Protein AF-A0A7S3W9E9-F1 (afdb_monomer_lite)

Secondary structure (DSSP, 8-state):
-PPPPPTT-EEEEEEEEEEE-B-TTSPBPSSGGGSEEEEEEEEEETTTTEEEEEEEE---HHHHHHHHHTS--S--TTS---S---S---PPP---SEEEEETTEEEEE-

Structure (mmCIF, N/CA/C/O backbone):
data_AF-A0A7S3W9E9-F1
#
_entry.id   AF-A0A7S3W9E9-F1
#
loop_
_atom_site.group_PDB
_atom_site.id
_atom_site.type_symbol
_atom_site.label_atom_id
_atom_site.label_alt_id
_atom_site.label_comp_id
_atom_site.label_asym_id
_atom_site.label_entity_id
_atom_site.label_seq_id
_atom_site.pdbx_PDB_ins_code
_atom_site.Cartn_x
_atom_site.Cartn_y
_atom_site.Cartn_z
_atom_site.occupancy
_atom_site.B_iso_or_equiv
_atom_site.auth_seq_id
_atom_site.auth_comp_id
_atom_site.auth_asym_id
_atom_site.auth_atom_id
_atom_site.pdbx_PDB_model_num
ATOM 1 N N . ALA A 1 1 ? 4.626 9.201 30.009 1.00 75.50 1 ALA A N 1
ATOM 2 C CA . ALA A 1 1 ? 3.956 7.890 29.882 1.00 75.50 1 ALA A CA 1
ATOM 3 C C . ALA A 1 1 ? 3.213 7.854 28.553 1.00 75.50 1 ALA A C 1
ATOM 5 O O . ALA A 1 1 ? 2.759 8.907 28.119 1.00 75.50 1 ALA A O 1
ATOM 6 N N . CYS A 1 2 ? 3.138 6.698 27.890 1.00 81.56 2 CYS A N 1
ATOM 7 C CA . CYS A 1 2 ? 2.301 6.554 26.697 1.00 81.56 2 CYS A CA 1
ATOM 8 C C . CYS A 1 2 ? 0.828 6.510 27.149 1.00 81.56 2 CYS A C 1
ATOM 10 O O . CYS A 1 2 ? 0.549 5.764 28.089 1.00 81.56 2 CYS A O 1
ATOM 12 N N . PRO A 1 3 ? -0.085 7.311 26.574 1.00 88.31 3 PRO A N 1
ATOM 13 C CA . PRO A 1 3 ? -1.492 7.295 26.965 1.00 88.31 3 PRO A CA 1
ATOM 14 C C . PRO A 1 3 ? -2.155 5.956 26.620 1.00 88.31 3 PRO A C 1
ATOM 16 O O . PRO A 1 3 ? -1.751 5.273 25.678 1.00 88.31 3 PRO A O 1
ATOM 19 N N . GLU A 1 4 ? -3.185 5.596 27.385 1.00 94.19 4 GLU A N 1
ATOM 20 C CA . GLU A 1 4 ? -4.001 4.411 27.119 1.00 94.19 4 GLU A CA 1
ATOM 21 C C . GLU A 1 4 ? -4.894 4.604 25.886 1.00 94.19 4 GLU A C 1
ATOM 23 O O . GLU A 1 4 ? -5.274 5.723 25.528 1.00 94.19 4 GLU A O 1
ATOM 28 N N . LEU A 1 5 ? -5.244 3.494 25.235 1.00 96.00 5 LEU A N 1
ATOM 29 C CA . LEU A 1 5 ? -6.150 3.496 24.092 1.00 96.00 5 LEU A CA 1
ATOM 30 C C . LEU A 1 5 ? -7.594 3.776 24.567 1.00 96.00 5 LEU A C 1
ATOM 32 O O . LEU A 1 5 ? -8.051 3.103 25.493 1.00 96.00 5 LEU A O 1
ATOM 36 N N . PRO A 1 6 ? -8.342 4.715 23.949 1.00 97.44 6 PRO A N 1
ATOM 37 C CA . PRO A 1 6 ? -9.744 4.945 24.298 1.00 97.44 6 PRO A CA 1
ATOM 38 C C . PRO A 1 6 ? -10.578 3.672 24.139 1.00 97.44 6 PRO A C 1
ATOM 40 O O . PRO A 1 6 ? -10.483 2.993 23.117 1.00 97.44 6 PRO A O 1
ATOM 43 N N . LYS A 1 7 ? -11.411 3.348 25.137 1.00 97.50 7 LYS A N 1
ATOM 44 C CA . LYS A 1 7 ? -12.155 2.072 25.191 1.00 97.50 7 LYS A CA 1
ATOM 45 C C . LYS A 1 7 ? -13.152 1.878 24.047 1.00 97.50 7 LYS A C 1
ATOM 47 O O . LYS A 1 7 ? -13.512 0.747 23.720 1.00 97.50 7 LYS A O 1
ATOM 52 N N . ASP A 1 8 ? -13.617 2.976 23.471 1.00 98.00 8 ASP A N 1
ATOM 53 C CA . ASP A 1 8 ? -14.557 3.052 22.357 1.00 98.00 8 ASP A CA 1
ATOM 54 C C . ASP A 1 8 ? -13.872 3.056 20.980 1.00 98.00 8 ASP A C 1
ATOM 56 O O . ASP A 1 8 ? -14.547 2.903 19.960 1.00 98.00 8 ASP A O 1
ATOM 60 N N . LEU A 1 9 ? -12.539 3.150 20.926 1.00 98.00 9 LEU A N 1
ATOM 61 C CA . LEU A 1 9 ? -11.785 3.092 19.679 1.00 98.00 9 LEU A CA 1
ATOM 62 C C . LEU A 1 9 ? -11.595 1.640 19.226 1.00 98.00 9 LEU A C 1
ATOM 64 O O . LEU A 1 9 ? -10.673 0.937 19.645 1.00 98.00 9 LEU A O 1
ATOM 68 N N . LEU A 1 10 ? -12.486 1.207 18.339 1.00 98.31 10 LEU A N 1
ATOM 69 C CA . LEU A 1 10 ? -12.517 -0.137 17.771 1.00 98.31 10 LEU A CA 1
ATOM 70 C C . LEU A 1 10 ? -12.471 -0.055 16.249 1.00 98.31 10 LEU A C 1
ATOM 72 O O . LEU A 1 10 ? -13.298 0.616 15.632 1.00 98.31 10 LEU A O 1
ATOM 76 N N . GLY A 1 11 ? -11.535 -0.768 15.628 1.00 98.00 11 GLY A N 1
ATOM 77 C CA . GLY A 1 11 ? -11.502 -0.881 14.173 1.00 98.00 11 GLY A CA 1
ATOM 78 C C . GLY A 1 11 ? -10.105 -1.051 13.606 1.00 98.00 11 GLY A C 1
ATOM 79 O O . GLY A 1 11 ? -9.181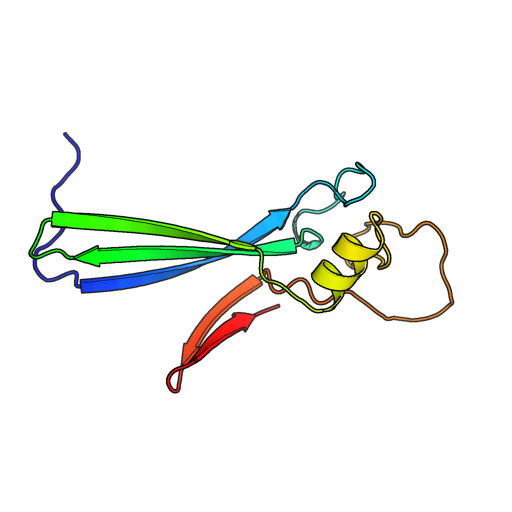 -1.512 14.273 1.00 98.00 11 GLY A O 1
ATOM 80 N N . THR A 1 12 ? -9.946 -0.693 12.335 1.00 98.44 12 THR A N 1
ATOM 81 C CA . THR A 1 12 ? -8.658 -0.776 11.651 1.00 98.44 12 THR A CA 1
ATOM 82 C C . THR A 1 12 ? -8.360 0.521 10.922 1.00 98.44 12 THR A C 1
ATOM 84 O O . THR A 1 12 ? -9.114 0.944 10.050 1.00 98.44 12 THR A O 1
ATOM 87 N N . TYR A 1 13 ? -7.223 1.128 11.251 1.00 98.12 13 TYR A N 1
ATOM 88 C CA . TYR A 1 13 ? -6.648 2.207 10.465 1.00 98.12 13 TYR A CA 1
ATOM 89 C C . TYR A 1 13 ? -5.806 1.610 9.337 1.00 98.12 13 TYR A C 1
ATOM 91 O O . TYR A 1 13 ? -4.843 0.881 9.591 1.00 98.12 13 TYR A O 1
ATOM 99 N N . TYR A 1 14 ? -6.169 1.920 8.094 1.00 98.50 14 TYR A N 1
ATOM 100 C CA . TYR A 1 14 ? -5.406 1.535 6.913 1.00 98.50 14 TYR A CA 1
ATOM 101 C C . TYR A 1 14 ? -4.637 2.730 6.366 1.00 98.50 14 TYR A C 1
ATOM 103 O O . TYR A 1 14 ? -5.183 3.822 6.215 1.00 98.50 14 TYR A O 1
ATOM 111 N N . ARG A 1 15 ? -3.379 2.499 5.996 1.00 98.19 15 ARG A N 1
ATOM 112 C CA . ARG A 1 15 ? -2.551 3.466 5.279 1.00 98.19 15 ARG A CA 1
ATOM 113 C C . ARG A 1 15 ? -1.819 2.775 4.142 1.00 98.19 15 ARG A C 1
ATOM 115 O O . ARG A 1 15 ? -1.259 1.701 4.336 1.00 98.19 15 ARG A O 1
ATOM 122 N N . ASN A 1 16 ? -1.800 3.406 2.976 1.00 98.38 16 ASN A N 1
ATOM 123 C CA . ASN A 1 16 ? -0.922 3.015 1.880 1.00 98.38 16 ASN A CA 1
ATOM 124 C C . ASN A 1 16 ? 0.279 3.961 1.807 1.00 98.38 16 ASN A C 1
ATOM 126 O O . ASN A 1 16 ? 0.253 5.058 2.375 1.00 98.38 16 ASN A O 1
ATOM 130 N N . GLY A 1 17 ? 1.328 3.535 1.120 1.00 96.81 17 GLY A N 1
ATOM 131 C CA . GLY A 1 17 ? 2.468 4.390 0.851 1.00 96.81 17 GLY A CA 1
ATOM 132 C C . GLY A 1 17 ? 3.563 3.713 0.045 1.00 96.81 17 GLY A C 1
ATOM 133 O O . GLY A 1 17 ? 3.569 2.501 -0.180 1.00 96.81 17 GLY A O 1
ATOM 134 N N . HIS A 1 18 ? 4.523 4.538 -0.350 1.00 97.25 18 HIS A N 1
ATOM 135 C CA . HIS A 1 18 ? 5.763 4.163 -1.017 1.00 97.25 18 HIS A CA 1
ATOM 136 C C . HIS A 1 18 ? 6.651 3.343 -0.071 1.00 97.25 18 HIS A C 1
ATOM 138 O O . HIS A 1 18 ? 6.987 3.817 1.015 1.00 97.25 18 HIS A O 1
ATOM 144 N N . ALA A 1 19 ? 7.043 2.128 -0.463 1.00 96.31 19 ALA A N 1
ATOM 145 C CA . ALA A 1 19 ? 7.767 1.236 0.449 1.00 96.31 19 ALA A CA 1
ATOM 146 C C . ALA A 1 19 ? 8.987 0.535 -0.150 1.00 96.31 19 ALA A C 1
ATOM 148 O O . ALA A 1 19 ? 9.912 0.186 0.584 1.00 96.31 19 ALA A O 1
ATOM 149 N N . ARG A 1 20 ? 9.031 0.315 -1.469 1.00 95.06 20 ARG A N 1
ATOM 150 C CA . ARG A 1 20 ? 10.193 -0.306 -2.125 1.00 95.06 20 ARG A CA 1
ATOM 151 C C . ARG A 1 20 ? 11.022 0.721 -2.888 1.00 95.06 20 ARG A C 1
ATOM 153 O O . ARG A 1 20 ? 10.806 0.932 -4.074 1.00 95.06 20 ARG A O 1
ATOM 160 N N . PHE A 1 21 ? 12.009 1.303 -2.213 1.00 95.19 21 PHE A N 1
ATOM 161 C CA . PHE A 1 21 ? 12.904 2.324 -2.783 1.00 95.19 21 PHE A CA 1
ATOM 162 C C . PHE A 1 21 ? 14.142 1.766 -3.495 1.00 95.19 21 PHE A C 1
ATOM 164 O O . PHE A 1 21 ? 14.975 2.526 -3.983 1.00 95.19 21 PHE A O 1
ATOM 171 N N . VAL A 1 22 ? 14.277 0.443 -3.560 1.00 93.62 22 VAL A N 1
ATOM 172 C CA . VAL A 1 22 ? 15.337 -0.239 -4.307 1.00 93.62 22 VAL A CA 1
ATOM 173 C C . VAL A 1 22 ? 14.681 -1.254 -5.230 1.00 93.62 22 VAL A C 1
ATOM 175 O O . VAL A 1 22 ? 13.873 -2.080 -4.785 1.00 93.62 22 VAL A O 1
ATOM 178 N N . SER A 1 23 ? 14.997 -1.164 -6.517 1.00 89.44 23 SER A N 1
ATOM 179 C CA . SER A 1 23 ? 14.510 -2.080 -7.537 1.00 89.44 23 SER A CA 1
ATOM 180 C C . SER A 1 23 ? 15.031 -3.499 -7.319 1.00 89.44 23 SER A C 1
ATOM 182 O O . SER A 1 23 ? 15.894 -3.769 -6.483 1.00 89.44 23 SER A O 1
ATOM 184 N N . ARG A 1 24 ? 14.498 -4.443 -8.095 1.00 88.75 24 ARG A N 1
ATOM 185 C CA . ARG A 1 24 ? 14.895 -5.853 -8.005 1.00 88.75 24 ARG A CA 1
ATOM 186 C C . ARG A 1 24 ? 16.352 -6.093 -8.406 1.00 88.75 24 ARG A C 1
ATOM 188 O O . ARG A 1 24 ? 16.981 -6.963 -7.823 1.00 88.75 24 ARG A O 1
ATOM 195 N N . ASP A 1 25 ? 16.884 -5.270 -9.305 1.00 89.69 25 ASP A N 1
ATOM 196 C CA . ASP A 1 25 ? 18.284 -5.271 -9.743 1.00 89.69 25 ASP A CA 1
ATOM 197 C C . ASP A 1 25 ? 19.181 -4.308 -8.936 1.00 89.69 25 ASP A C 1
ATOM 199 O O . ASP A 1 25 ? 20.255 -3.926 -9.391 1.00 89.69 25 ASP A O 1
ATOM 203 N N . GLY A 1 26 ? 18.753 -3.894 -7.736 1.00 90.75 26 GLY A N 1
ATOM 204 C CA . GLY A 1 26 ? 19.595 -3.157 -6.787 1.00 90.75 26 GLY A CA 1
ATOM 205 C C . GLY A 1 26 ? 19.752 -1.657 -7.059 1.00 90.75 26 GLY A C 1
ATOM 206 O O . GLY A 1 26 ? 20.505 -0.982 -6.355 1.00 90.75 26 GLY A O 1
ATOM 207 N N . ARG A 1 27 ? 19.041 -1.093 -8.041 1.00 89.44 27 ARG A N 1
ATOM 208 C CA . ARG A 1 27 ? 19.079 0.349 -8.323 1.00 89.44 27 ARG A CA 1
ATOM 209 C C . ARG A 1 27 ? 18.166 1.111 -7.370 1.00 89.44 27 ARG A C 1
ATOM 211 O O . ARG A 1 27 ? 17.050 0.689 -7.075 1.00 89.44 27 ARG A O 1
ATOM 218 N N . LYS A 1 28 ? 18.620 2.275 -6.909 1.00 91.81 28 LYS A N 1
ATOM 219 C CA . LYS A 1 28 ? 17.774 3.182 -6.126 1.00 91.81 28 LYS A CA 1
ATOM 220 C C . LYS A 1 28 ? 16.670 3.758 -7.011 1.00 91.81 28 LYS A C 1
ATOM 222 O O . LYS A 1 28 ? 16.928 4.188 -8.135 1.00 91.81 28 LYS A O 1
ATOM 227 N N . VAL A 1 29 ? 15.460 3.795 -6.470 1.00 91.81 29 VAL A N 1
ATOM 228 C CA . VAL A 1 29 ? 14.345 4.554 -7.029 1.00 91.81 29 VAL A CA 1
ATOM 229 C C . VAL A 1 29 ? 14.699 6.042 -6.917 1.00 91.81 29 VAL A C 1
ATOM 231 O O . VAL A 1 29 ? 15.036 6.523 -5.839 1.00 91.81 29 VAL A O 1
ATOM 234 N N . ARG A 1 30 ? 14.657 6.760 -8.039 1.00 91.25 30 ARG A N 1
ATOM 235 C CA . ARG A 1 30 ? 14.984 8.184 -8.167 1.00 91.25 30 ARG A CA 1
ATOM 236 C C . ARG A 1 30 ? 13.956 9.088 -7.507 1.00 91.25 30 ARG A C 1
ATOM 238 O O . ARG A 1 30 ? 14.342 10.071 -6.888 1.00 91.25 30 ARG A O 1
ATOM 245 N N . HIS A 1 31 ? 12.674 8.755 -7.632 1.00 92.88 31 HIS A N 1
ATOM 246 C CA . HIS A 1 31 ? 11.589 9.510 -7.022 1.00 92.88 31 HIS A CA 1
ATOM 247 C C . HIS A 1 31 ? 10.703 8.588 -6.176 1.00 92.88 31 HIS A C 1
ATOM 249 O O . HIS A 1 31 ? 10.270 7.556 -6.689 1.00 92.88 31 HIS A O 1
ATOM 255 N N . PRO A 1 32 ? 10.374 8.934 -4.917 1.00 93.62 32 PRO A N 1
ATOM 256 C CA . PRO A 1 32 ? 9.563 8.096 -4.030 1.00 93.62 32 PRO A CA 1
ATOM 257 C C . PRO A 1 32 ? 8.262 7.570 -4.644 1.00 93.62 32 PRO A C 1
ATOM 259 O O . PRO A 1 32 ? 7.873 6.438 -4.371 1.00 93.62 32 PRO A O 1
ATOM 262 N N . PHE A 1 33 ? 7.616 8.354 -5.512 1.00 95.12 33 PHE A N 1
ATOM 263 C CA . PHE A 1 33 ? 6.348 7.964 -6.143 1.00 95.12 33 PHE A CA 1
ATOM 264 C C . PHE A 1 33 ? 6.478 6.791 -7.116 1.00 95.12 33 PHE A C 1
ATOM 266 O O . PHE A 1 33 ? 5.476 6.139 -7.385 1.00 95.12 33 PHE A O 1
ATOM 273 N N . ASP A 1 34 ? 7.694 6.465 -7.565 1.00 94.00 34 ASP A N 1
ATOM 274 C CA . ASP A 1 34 ? 7.963 5.289 -8.395 1.00 94.00 34 ASP A CA 1
ATOM 275 C C . ASP A 1 34 ? 8.221 4.002 -7.573 1.00 94.00 34 ASP A C 1
ATOM 277 O O . ASP A 1 34 ? 8.517 2.945 -8.137 1.00 94.00 34 ASP A O 1
ATOM 281 N N . ALA A 1 35 ? 8.158 4.059 -6.238 1.00 95.69 35 ALA A N 1
ATOM 282 C CA . ALA A 1 35 ? 8.346 2.893 -5.376 1.00 95.69 35 ALA A CA 1
ATOM 283 C C . ALA A 1 35 ? 7.074 2.033 -5.284 1.00 95.69 35 ALA A C 1
ATOM 285 O O . ALA A 1 35 ? 5.964 2.562 -5.224 1.00 95.69 35 ALA A O 1
ATOM 286 N N . ASP A 1 36 ? 7.223 0.705 -5.179 1.00 96.75 36 ASP A N 1
ATOM 287 C CA . ASP A 1 36 ? 6.070 -0.185 -4.958 1.00 96.75 36 ASP A CA 1
ATOM 288 C C . ASP A 1 36 ? 5.328 0.145 -3.662 1.00 96.75 36 ASP A C 1
ATOM 290 O O . ASP A 1 36 ? 5.951 0.442 -2.633 1.00 96.75 36 ASP A O 1
ATOM 294 N N . GLY A 1 37 ? 4.001 0.017 -3.722 1.00 97.62 37 GLY A N 1
ATOM 295 C CA . GLY A 1 37 ? 3.099 0.250 -2.607 1.00 97.62 37 GLY A CA 1
ATOM 296 C C . GLY A 1 37 ? 3.158 -0.824 -1.527 1.00 97.62 37 GLY A C 1
ATOM 297 O O . GLY A 1 37 ? 3.382 -2.014 -1.786 1.00 97.62 37 GLY A O 1
ATOM 298 N N . MET A 1 38 ? 2.908 -0.403 -0.293 1.00 98.44 38 MET A N 1
ATOM 299 C CA . MET A 1 38 ? 2.709 -1.271 0.860 1.00 98.44 38 MET A CA 1
ATOM 300 C C . MET A 1 38 ? 1.563 -0.736 1.702 1.00 98.44 38 MET A C 1
ATOM 302 O O . MET A 1 38 ? 1.568 0.422 2.118 1.00 98.44 38 MET A O 1
ATOM 306 N N . VAL A 1 39 ? 0.616 -1.617 2.009 1.00 98.56 39 VAL A N 1
ATOM 307 C CA . VAL A 1 39 ? -0.473 -1.294 2.925 1.00 98.56 39 VAL A CA 1
ATOM 308 C C . VAL A 1 39 ? -0.052 -1.671 4.340 1.00 98.56 39 VAL A C 1
ATOM 310 O O . VAL A 1 39 ? 0.378 -2.800 4.597 1.00 98.56 39 VAL A O 1
ATOM 313 N N . CYS A 1 40 ? -0.189 -0.711 5.247 1.00 98.50 40 CYS A N 1
ATOM 314 C CA . CYS A 1 40 ? -0.116 -0.877 6.687 1.00 98.50 40 CYS A CA 1
ATOM 315 C C . CYS A 1 40 ? -1.537 -0.886 7.259 1.00 98.50 40 CYS A C 1
ATOM 317 O O . CYS A 1 40 ? -2.364 -0.045 6.903 1.00 98.50 40 CYS A O 1
ATOM 319 N N . ALA A 1 41 ? -1.809 -1.837 8.144 1.00 98.56 41 ALA A N 1
ATOM 320 C CA . ALA A 1 41 ? -3.039 -1.935 8.906 1.00 98.56 41 ALA A CA 1
ATOM 321 C C . ALA A 1 41 ? -2.702 -1.912 10.397 1.00 98.56 41 ALA A C 1
ATOM 323 O O . ALA A 1 41 ? -1.893 -2.719 10.862 1.00 98.56 41 ALA A O 1
ATOM 324 N N . VAL A 1 42 ? -3.348 -1.017 11.139 1.00 98.44 42 VAL A N 1
ATOM 325 C CA . VAL A 1 42 ? -3.300 -0.963 12.602 1.00 98.44 42 VAL A CA 1
ATOM 326 C C . VAL A 1 42 ? -4.686 -1.322 13.112 1.00 98.44 42 VAL A C 1
ATOM 328 O O . VAL A 1 42 ? -5.620 -0.536 12.973 1.00 98.44 42 VAL A O 1
ATOM 331 N N . THR A 1 43 ? -4.838 -2.537 13.635 1.00 98.38 43 THR A N 1
ATOM 332 C CA . THR A 1 43 ? -6.095 -2.996 14.244 1.00 98.38 43 THR A CA 1
ATOM 333 C C . THR A 1 43 ? -6.086 -2.613 15.713 1.00 98.38 43 THR A C 1
ATOM 335 O O . THR A 1 43 ? -5.161 -2.994 16.426 1.00 98.38 43 THR A O 1
ATOM 338 N N . LEU A 1 44 ? -7.083 -1.842 16.128 1.00 98.25 44 LEU A N 1
ATOM 339 C CA . LEU A 1 44 ? -7.203 -1.230 17.444 1.00 98.25 44 LEU A CA 1
ATOM 340 C C . LEU A 1 44 ? -8.378 -1.876 18.173 1.00 98.25 44 LEU A C 1
ATOM 342 O O . LEU A 1 44 ? -9.494 -1.904 17.646 1.00 98.25 44 LEU A O 1
ATOM 346 N N . ASP A 1 45 ? -8.114 -2.380 19.374 1.00 98.12 45 ASP A N 1
ATOM 347 C CA . ASP A 1 45 ? -9.136 -2.835 20.305 1.00 98.12 45 ASP A CA 1
ATOM 348 C C . ASP A 1 45 ? -8.992 -2.079 21.630 1.00 98.12 45 ASP A C 1
ATOM 350 O O . ASP A 1 45 ? -8.271 -2.491 22.541 1.00 98.12 45 ASP A O 1
ATOM 354 N N . GLY A 1 46 ? -9.698 -0.951 21.725 1.00 97.31 46 GLY A N 1
ATOM 355 C CA . GLY A 1 46 ? -9.773 -0.118 22.921 1.00 97.31 46 GLY A CA 1
ATOM 356 C C . GLY A 1 46 ? -10.233 -0.849 24.180 1.00 97.31 46 GLY A C 1
ATOM 357 O O . GLY A 1 46 ? -9.820 -0.484 25.279 1.00 97.31 46 GLY A O 1
ATOM 358 N N . ARG A 1 47 ? -11.056 -1.900 24.061 1.00 97.19 47 ARG A N 1
ATOM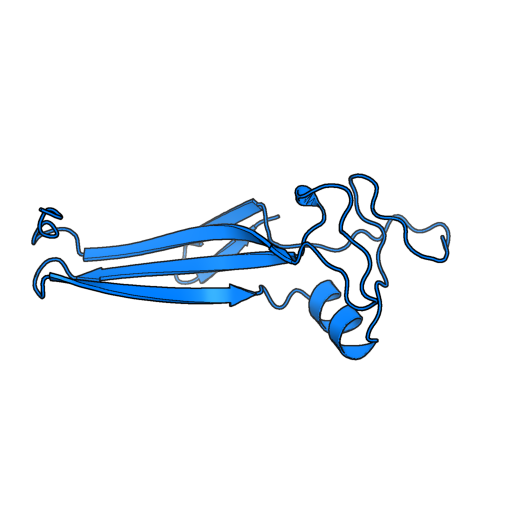 359 C CA . ARG A 1 47 ? -11.574 -2.629 25.232 1.00 97.19 47 ARG A CA 1
ATOM 360 C C . ARG A 1 47 ? -10.494 -3.480 25.883 1.00 97.19 47 ARG A C 1
ATOM 362 O O . ARG A 1 47 ? -10.453 -3.561 27.108 1.00 97.19 47 ARG A O 1
ATOM 369 N N . SER A 1 48 ? -9.641 -4.104 25.071 1.00 96.88 48 SER A N 1
ATOM 370 C CA . SER A 1 48 ? -8.484 -4.871 25.548 1.00 96.88 48 SER A CA 1
ATOM 371 C C . SER A 1 48 ? -7.221 -4.021 25.715 1.00 96.88 48 SER A C 1
ATOM 373 O O . SER A 1 48 ? -6.246 -4.493 26.295 1.00 96.88 48 SER A O 1
ATOM 375 N N . GLY A 1 49 ? -7.220 -2.782 25.211 1.00 96.75 49 GLY A N 1
ATOM 376 C CA . GLY A 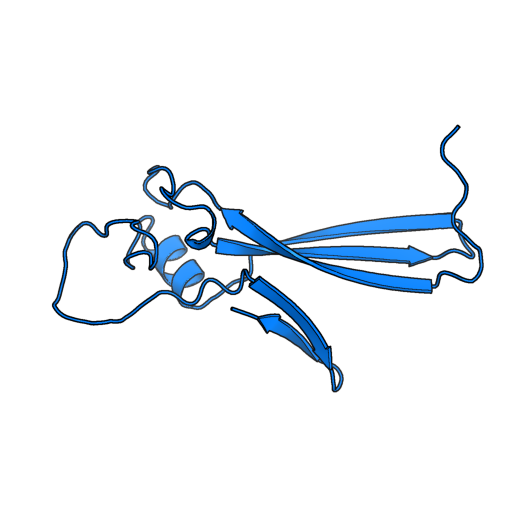1 49 ? -6.050 -1.905 25.204 1.00 96.75 49 GLY A CA 1
ATOM 377 C C . GLY A 1 49 ? -4.964 -2.355 24.222 1.00 96.75 49 GLY A C 1
ATOM 378 O O . GLY A 1 49 ? -3.803 -1.984 24.385 1.00 96.75 49 GLY A O 1
ATOM 379 N N . THR A 1 50 ? -5.306 -3.174 23.219 1.00 96.81 50 THR A N 1
ATOM 380 C CA . THR A 1 50 ? -4.326 -3.772 22.301 1.00 96.81 50 THR A CA 1
ATOM 381 C C . THR A 1 50 ? -4.332 -3.122 20.918 1.00 96.81 50 THR A C 1
ATOM 383 O O . THR A 1 50 ? -5.354 -2.650 20.414 1.00 96.81 50 THR A O 1
ATOM 386 N N . ALA A 1 51 ? -3.159 -3.117 20.280 1.00 97.19 51 ALA A N 1
ATOM 387 C CA . ALA A 1 51 ? -2.983 -2.689 18.900 1.00 97.19 51 ALA A CA 1
ATOM 388 C C . ALA A 1 51 ? -2.120 -3.704 18.139 1.00 97.19 51 ALA A C 1
ATOM 390 O O . ALA A 1 51 ? -1.023 -4.054 18.574 1.00 97.19 51 ALA A O 1
ATOM 391 N N . VAL A 1 52 ? -2.598 -4.164 16.982 1.00 98.31 52 VAL A N 1
ATOM 392 C CA . VAL A 1 52 ? -1.880 -5.110 16.117 1.00 98.31 52 VAL A CA 1
ATOM 393 C C . VAL A 1 52 ? -1.527 -4.431 14.805 1.00 98.31 52 VAL A C 1
ATOM 395 O O . VAL A 1 52 ? -2.408 -3.998 14.060 1.00 98.31 52 VAL A O 1
ATOM 398 N N . VAL A 1 53 ? -0.233 -4.381 14.496 1.00 98.31 53 VAL A N 1
ATOM 399 C CA . VAL A 1 53 ? 0.284 -3.812 13.247 1.00 98.31 53 VAL A CA 1
ATOM 400 C C . VAL A 1 53 ? 0.590 -4.929 12.256 1.00 98.31 53 VAL A C 1
ATOM 402 O O . VAL A 1 53 ? 1.280 -5.896 12.578 1.00 98.31 53 VAL A O 1
ATOM 405 N N . ARG A 1 54 ? 0.107 -4.787 11.020 1.00 98.38 54 ARG A N 1
ATOM 406 C CA . ARG A 1 54 ? 0.450 -5.664 9.893 1.00 98.38 54 ARG A CA 1
ATOM 407 C C . ARG A 1 54 ? 0.819 -4.829 8.680 1.00 98.38 54 ARG A C 1
ATOM 409 O O . ARG A 1 54 ? 0.168 -3.831 8.392 1.00 98.38 54 ARG A O 1
ATOM 416 N N . GLN A 1 55 ? 1.842 -5.257 7.950 1.00 97.88 55 GLN A N 1
ATOM 417 C CA . GLN A 1 55 ? 2.306 -4.579 6.742 1.00 97.88 55 GLN A CA 1
ATOM 418 C C . GLN A 1 55 ? 2.510 -5.597 5.625 1.00 97.88 55 GLN A C 1
ATOM 420 O O . GLN A 1 55 ? 3.038 -6.687 5.859 1.00 97.88 55 GLN A O 1
ATOM 425 N N . ARG A 1 56 ? 2.087 -5.259 4.405 1.00 97.75 56 ARG A N 1
ATOM 426 C CA . ARG A 1 56 ? 2.272 -6.126 3.237 1.00 97.75 56 ARG A CA 1
ATOM 427 C C . ARG A 1 56 ? 2.447 -5.305 1.968 1.00 97.75 56 ARG A C 1
ATOM 429 O O . ARG A 1 56 ? 1.647 -4.418 1.683 1.00 97.75 56 ARG A O 1
ATOM 436 N N . TYR A 1 57 ? 3.478 -5.633 1.188 1.00 98.12 57 TYR A N 1
ATOM 437 C CA . TYR A 1 57 ? 3.625 -5.094 -0.165 1.00 98.12 57 TYR A CA 1
ATOM 438 C C . TYR A 1 57 ? 2.404 -5.457 -1.007 1.00 98.12 57 TYR A C 1
ATOM 440 O O . TYR A 1 57 ? 1.973 -6.616 -1.005 1.00 98.12 57 TYR A O 1
ATOM 448 N N . VAL A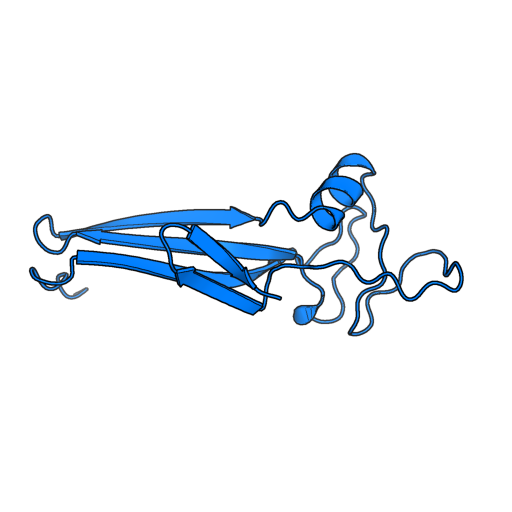 1 58 ? 1.890 -4.494 -1.767 1.00 97.88 58 VAL A N 1
ATOM 449 C CA . VAL A 1 58 ? 0.834 -4.769 -2.735 1.00 97.88 58 VAL A CA 1
ATOM 450 C C . VAL A 1 58 ? 1.428 -5.630 -3.845 1.00 97.88 58 VAL A C 1
ATOM 452 O O . V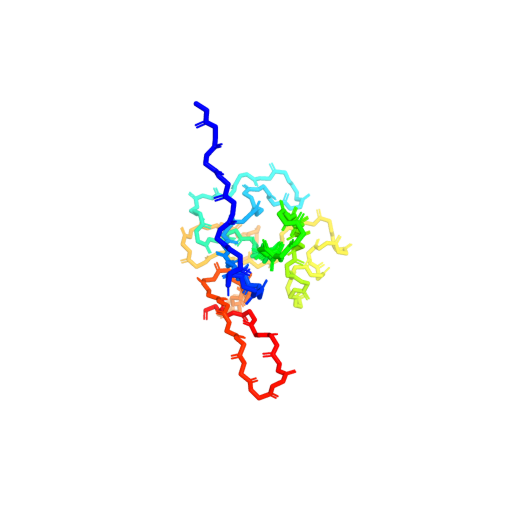AL A 1 58 ? 2.417 -5.275 -4.486 1.00 97.88 58 VAL A O 1
ATOM 455 N N . ALA A 1 59 ? 0.843 -6.805 -4.060 1.00 96.69 59 ALA A N 1
ATOM 456 C CA . ALA A 1 59 ? 1.264 -7.724 -5.109 1.00 96.69 59 ALA A CA 1
ATOM 457 C C . ALA A 1 59 ? 0.645 -7.307 -6.453 1.00 96.69 59 ALA A C 1
ATOM 459 O O . ALA A 1 59 ? -0.135 -8.053 -7.041 1.00 96.69 59 ALA A O 1
ATOM 460 N N . SER A 1 60 ? 0.951 -6.089 -6.917 1.00 95.81 60 SER A N 1
ATOM 461 C CA . SER A 1 60 ? 0.492 -5.627 -8.229 1.00 95.81 60 SER A CA 1
ATOM 462 C C . SER A 1 60 ? 1.076 -6.511 -9.333 1.00 95.81 60 SER A C 1
ATOM 464 O O . SER A 1 60 ? 2.141 -7.117 -9.170 1.00 95.81 60 SER A O 1
ATOM 466 N N . GLN A 1 61 ? 0.402 -6.585 -10.482 1.00 94.94 61 GLN A N 1
ATOM 467 C CA . GLN A 1 61 ? 0.868 -7.415 -11.597 1.00 94.94 61 GLN A CA 1
ATOM 468 C C . GLN A 1 61 ? 2.305 -7.064 -12.018 1.00 94.94 61 GLN A C 1
ATOM 470 O O . GLN A 1 61 ? 3.115 -7.960 -12.251 1.00 94.94 61 GLN A O 1
ATOM 475 N N . GLY A 1 62 ? 2.646 -5.772 -12.064 1.00 92.94 62 GLY A N 1
ATOM 476 C CA . GLY A 1 62 ? 4.002 -5.328 -12.386 1.00 92.94 62 GLY A CA 1
ATOM 477 C C . GLY A 1 62 ? 5.021 -5.719 -11.313 1.00 92.94 62 GLY A C 1
ATOM 478 O O . GLY A 1 62 ? 6.095 -6.216 -11.646 1.00 92.94 62 GLY A O 1
ATOM 479 N N . ALA A 1 63 ? 4.672 -5.588 -10.027 1.00 94.44 63 ALA A N 1
ATOM 480 C CA . ALA A 1 63 ? 5.550 -5.982 -8.923 1.00 94.44 63 ALA A CA 1
ATOM 481 C C . ALA A 1 63 ? 5.814 -7.500 -8.889 1.00 94.44 63 ALA A C 1
ATOM 483 O O . ALA A 1 63 ? 6.918 -7.926 -8.534 1.00 94.44 63 ALA A O 1
ATOM 484 N N . ILE A 1 64 ? 4.822 -8.317 -9.266 1.00 96.44 64 ILE A N 1
ATOM 485 C CA . ILE A 1 64 ? 4.968 -9.773 -9.417 1.00 96.44 64 ILE A CA 1
ATOM 486 C C . ILE A 1 64 ? 5.902 -10.091 -10.587 1.00 96.44 64 ILE A C 1
ATOM 488 O O . ILE A 1 64 ? 6.858 -10.841 -10.403 1.00 96.44 64 ILE A O 1
ATOM 492 N N . LYS A 1 65 ? 5.675 -9.491 -11.763 1.00 94.56 65 LYS A N 1
ATOM 493 C CA . LYS A 1 65 ? 6.510 -9.715 -12.955 1.00 94.56 65 LYS A CA 1
ATOM 494 C C . LYS A 1 65 ? 7.975 -9.365 -12.704 1.00 94.56 65 LYS A C 1
ATOM 496 O O . LYS A 1 65 ? 8.852 -10.168 -12.999 1.00 94.56 65 LYS A O 1
ATOM 501 N N . GLU A 1 66 ? 8.246 -8.214 -12.093 1.00 93.38 66 GLU A N 1
ATOM 502 C CA . GLU A 1 66 ? 9.617 -7.814 -11.752 1.00 93.38 66 GLU A CA 1
ATOM 503 C C . GLU A 1 66 ? 10.238 -8.705 -10.676 1.00 93.38 66 GLU A C 1
ATOM 505 O O . GLU A 1 66 ? 11.432 -8.991 -10.731 1.00 93.38 66 GLU A O 1
ATOM 510 N N . ARG A 1 67 ? 9.447 -9.176 -9.699 1.00 94.12 67 ARG A N 1
ATOM 511 C CA . ARG A 1 67 ? 9.930 -10.147 -8.707 1.00 94.12 67 ARG A CA 1
ATOM 512 C C . ARG A 1 67 ? 10.382 -11.439 -9.387 1.00 94.12 67 ARG A C 1
ATOM 514 O O . ARG A 1 67 ? 11.453 -11.925 -9.049 1.00 94.12 67 ARG A O 1
ATOM 521 N N . VAL A 1 68 ? 9.582 -11.975 -10.309 1.00 96.50 68 VAL A N 1
ATOM 522 C CA . VAL A 1 68 ? 9.910 -13.204 -11.051 1.00 96.50 68 VAL A CA 1
ATOM 523 C C . VAL A 1 68 ? 11.124 -12.991 -11.957 1.00 96.50 68 VAL A C 1
ATOM 525 O O . VAL A 1 68 ? 12.006 -13.838 -11.998 1.00 96.50 68 VAL A O 1
ATOM 528 N N . ALA A 1 69 ? 11.206 -11.847 -12.639 1.00 94.19 69 ALA A N 1
ATOM 529 C CA . ALA A 1 69 ? 12.316 -11.532 -13.536 1.00 94.19 69 ALA A CA 1
ATOM 530 C C . ALA A 1 69 ? 13.622 -11.148 -12.815 1.00 94.19 69 ALA A C 1
ATOM 532 O O . ALA A 1 69 ? 14.663 -11.057 -13.461 1.00 94.19 69 ALA A O 1
ATOM 533 N N . GLY A 1 70 ? 13.572 -10.846 -11.513 1.00 93.62 70 GLY A N 1
ATOM 534 C CA . GLY A 1 70 ? 14.733 -10.399 -10.736 1.00 93.62 70 GLY A CA 1
ATOM 535 C C . GLY A 1 70 ? 15.278 -9.019 -11.129 1.00 93.62 70 GLY A C 1
ATOM 536 O O . GLY A 1 70 ? 16.344 -8.632 -10.665 1.00 93.62 70 GLY A O 1
ATOM 537 N N . ARG A 1 71 ? 14.567 -8.251 -11.965 1.00 90.75 71 ARG A N 1
ATOM 538 C CA . ARG A 1 71 ? 15.002 -6.937 -12.469 1.00 90.75 71 ARG A CA 1
ATOM 539 C C . ARG A 1 71 ? 13.821 -6.015 -12.746 1.00 90.75 71 ARG A C 1
ATOM 541 O O . ARG A 1 71 ? 12.696 -6.489 -12.903 1.00 90.75 71 ARG A O 1
ATOM 548 N N . SER A 1 72 ? 14.080 -4.712 -12.840 1.00 88.12 72 SER A N 1
ATOM 549 C CA . SER A 1 72 ? 13.068 -3.761 -13.311 1.00 88.12 72 SER A CA 1
ATOM 550 C C . SER A 1 72 ? 12.687 -4.042 -14.764 1.00 88.12 72 SER A C 1
ATOM 552 O O . SER A 1 72 ? 13.549 -4.281 -15.617 1.00 88.12 72 SER A O 1
ATOM 554 N N . LEU A 1 73 ? 11.389 -3.995 -15.040 1.00 87.81 73 LEU A N 1
ATOM 555 C CA . LEU A 1 73 ? 10.806 -4.205 -16.367 1.00 87.81 73 LEU A CA 1
ATOM 556 C C . LEU A 1 73 ? 10.112 -2.943 -16.882 1.00 87.81 73 LEU A C 1
ATOM 558 O O . LEU A 1 73 ? 10.014 -2.748 -18.093 1.00 87.81 73 LEU A O 1
ATOM 562 N N . TYR A 1 74 ? 9.658 -2.084 -15.972 1.00 87.88 74 TYR A N 1
ATOM 563 C CA . TYR A 1 74 ? 8.863 -0.907 -16.291 1.00 87.88 74 TYR A CA 1
ATOM 564 C C . TYR A 1 74 ? 9.660 0.381 -16.067 1.00 87.88 74 TYR A C 1
ATOM 566 O O . TYR A 1 74 ? 10.493 0.430 -15.156 1.00 87.88 74 TYR A O 1
ATOM 574 N N . PRO A 1 75 ? 9.415 1.435 -16.866 1.00 86.25 75 PRO A N 1
ATOM 575 C CA . PRO A 1 75 ? 9.875 2.766 -16.508 1.00 86.25 75 PRO A CA 1
ATOM 576 C C . PRO A 1 75 ? 9.040 3.293 -15.331 1.00 86.25 75 PRO A C 1
ATOM 578 O O . PRO A 1 75 ? 7.858 2.964 -15.195 1.00 86.25 75 PRO A O 1
ATOM 581 N N . GLY A 1 76 ? 9.643 4.128 -14.493 1.00 84.50 76 GLY A N 1
ATOM 582 C CA . GLY A 1 76 ? 8.896 4.963 -13.561 1.00 84.50 76 GLY A CA 1
ATOM 583 C C . GLY A 1 76 ? 8.349 6.202 -14.247 1.00 84.50 76 GLY A C 1
ATOM 584 O O . GLY A 1 76 ? 8.910 6.692 -15.228 1.00 84.50 76 GLY A O 1
ATOM 585 N N . GLN A 1 77 ? 7.252 6.708 -13.704 1.00 86.00 77 GLN A N 1
ATOM 586 C CA . GLN A 1 77 ? 6.596 7.914 -14.188 1.00 86.00 77 GLN A CA 1
ATOM 587 C C . GLN A 1 77 ? 7.384 9.175 -13.806 1.00 86.00 77 GLN A C 1
ATOM 589 O O . GLN A 1 77 ? 7.336 10.170 -14.523 1.00 86.00 77 GLN A O 1
ATOM 594 N N . PHE A 1 78 ? 8.160 9.114 -12.721 1.00 88.06 78 PHE A N 1
ATOM 595 C CA . PHE A 1 78 ? 8.896 10.247 -12.156 1.00 88.06 78 PHE A CA 1
ATOM 596 C C . PHE A 1 78 ? 10.419 10.107 -12.314 1.00 88.06 78 PHE A C 1
ATOM 598 O O . PHE A 1 78 ? 11.199 10.670 -11.544 1.00 88.06 78 PHE A O 1
ATOM 605 N N . GLY A 1 79 ? 10.858 9.374 -13.342 1.00 79.44 79 GLY A N 1
ATOM 606 C CA . GLY A 1 79 ? 12.251 9.362 -13.788 1.00 79.44 79 GLY A CA 1
ATOM 607 C C . GLY A 1 79 ? 13.024 8.068 -13.537 1.00 79.44 79 GLY A C 1
ATOM 608 O O . GLY A 1 79 ? 14.193 8.003 -13.923 1.00 79.44 79 GLY A O 1
ATOM 609 N N . ASN A 1 80 ? 12.433 7.016 -12.952 1.00 79.00 80 ASN A N 1
ATOM 610 C CA . ASN A 1 80 ? 13.101 5.708 -12.949 1.00 79.00 80 ASN A CA 1
ATOM 611 C C . ASN A 1 80 ? 13.261 5.167 -14.375 1.00 79.00 80 ASN A C 1
ATOM 613 O O . ASN A 1 80 ? 12.298 4.779 -15.030 1.00 79.00 80 ASN A O 1
ATOM 617 N N . ALA A 1 81 ? 14.501 5.099 -14.852 1.00 69.50 81 ALA A N 1
ATOM 618 C CA . ALA A 1 81 ? 14.801 4.541 -16.161 1.00 69.50 81 ALA A CA 1
ATOM 619 C C . ALA A 1 81 ? 14.637 3.011 -16.171 1.00 69.50 81 ALA A C 1
ATOM 621 O O . ALA A 1 81 ? 15.066 2.323 -15.240 1.00 69.50 81 ALA A O 1
ATOM 622 N N . ARG A 1 82 ? 14.089 2.477 -17.271 1.00 72.94 82 ARG A N 1
ATOM 623 C CA . ARG A 1 82 ? 14.260 1.064 -17.644 1.00 72.94 82 ARG A CA 1
ATOM 624 C C . ARG A 1 82 ? 15.477 0.916 -18.567 1.00 72.94 82 ARG A C 1
ATOM 626 O O . ARG A 1 82 ? 15.808 1.875 -19.261 1.00 72.94 82 ARG A O 1
ATOM 633 N N . PRO A 1 83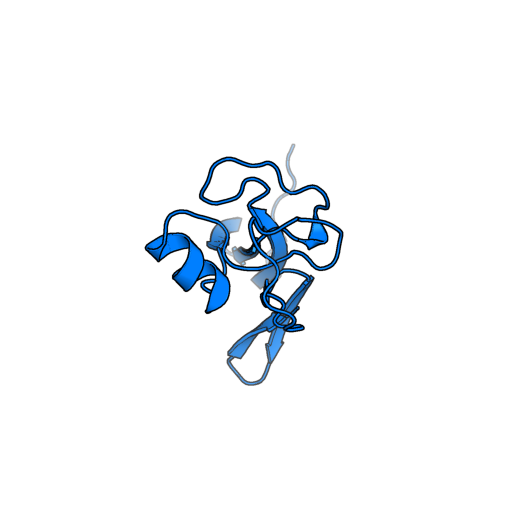 ? 16.127 -0.260 -18.618 1.00 63.19 83 PRO A N 1
ATOM 634 C CA . PRO A 1 83 ? 17.331 -0.447 -19.430 1.00 63.19 83 PRO A CA 1
ATOM 635 C C . PRO A 1 83 ? 17.109 -0.277 -20.944 1.00 63.19 83 PRO A C 1
ATOM 637 O O . PRO A 1 83 ? 18.064 -0.017 -21.665 1.00 63.19 83 PRO A O 1
ATOM 640 N N . PHE A 1 84 ? 15.871 -0.428 -21.431 1.00 62.41 84 PHE A N 1
ATOM 641 C CA . PHE A 1 84 ? 15.529 -0.366 -22.857 1.00 62.41 84 PHE A CA 1
ATOM 642 C C . PHE A 1 84 ? 14.109 0.193 -23.035 1.00 62.41 84 PHE A C 1
ATOM 644 O O . PHE A 1 84 ? 13.184 -0.284 -22.376 1.00 62.41 84 PHE A O 1
ATOM 651 N N . TRP A 1 85 ? 13.929 1.197 -23.899 1.00 60.06 85 TRP A N 1
ATOM 652 C CA . TRP A 1 85 ? 12.625 1.768 -24.260 1.00 60.06 85 TRP A CA 1
ATOM 653 C C . TRP A 1 85 ? 12.102 1.116 -25.547 1.00 60.06 85 TRP A C 1
ATOM 655 O O . TRP A 1 85 ? 12.760 1.187 -26.576 1.00 60.06 85 TRP A O 1
ATOM 665 N N . ASP A 1 86 ? 10.924 0.494 -25.488 1.00 63.72 86 ASP A N 1
ATOM 666 C CA . ASP A 1 86 ? 10.270 -0.200 -26.613 1.00 63.72 86 ASP A CA 1
ATOM 667 C C . ASP A 1 86 ? 9.225 0.663 -27.350 1.00 63.72 86 ASP A C 1
ATOM 669 O O . ASP A 1 86 ? 8.447 0.143 -28.143 1.00 63.72 86 ASP A O 1
ATOM 673 N N . GLY A 1 87 ? 9.164 1.973 -27.083 1.00 57.84 87 GLY A N 1
ATOM 674 C CA . GLY A 1 87 ? 8.150 2.853 -27.679 1.00 57.84 87 GLY A CA 1
ATOM 675 C C . GLY A 1 87 ? 6.809 2.897 -26.938 1.00 57.84 87 GLY A C 1
ATOM 676 O O . GLY A 1 87 ? 5.996 3.765 -27.239 1.00 57.84 87 GLY A O 1
ATOM 677 N N . GLY A 1 88 ? 6.561 2.007 -25.969 1.00 59.62 88 GLY A N 1
ATOM 678 C CA . GLY A 1 88 ? 5.264 1.889 -25.296 1.00 59.62 88 GLY A CA 1
ATOM 679 C C . GLY A 1 88 ? 5.123 2.702 -24.003 1.00 59.62 88 GLY A C 1
ATOM 680 O O . GLY A 1 88 ? 6.004 2.692 -23.144 1.00 59.62 88 GLY A O 1
ATOM 681 N N . ALA A 1 89 ? 3.952 3.316 -23.801 1.00 61.28 89 ALA A N 1
ATOM 682 C CA . ALA A 1 89 ? 3.554 4.028 -22.577 1.00 61.28 89 ALA A CA 1
ATOM 683 C C . ALA A 1 89 ? 3.058 3.094 -21.445 1.00 61.28 89 ALA A C 1
ATOM 685 O O . ALA A 1 89 ? 2.135 3.424 -20.701 1.00 61.28 89 ALA A O 1
ATOM 686 N N . ASN A 1 90 ? 3.641 1.899 -21.314 1.00 75.50 90 ASN A N 1
ATOM 687 C CA . ASN A 1 90 ? 3.216 0.923 -20.310 1.00 75.50 90 ASN A CA 1
ATOM 688 C C . ASN A 1 90 ? 3.869 1.219 -18.955 1.00 75.50 90 ASN A C 1
ATOM 690 O O . ASN A 1 90 ? 4.923 0.671 -18.624 1.00 75.50 90 ASN A O 1
ATOM 694 N N . PHE A 1 91 ? 3.232 2.081 -18.164 1.00 80.81 91 PHE A N 1
ATOM 695 C CA . PHE A 1 91 ? 3.625 2.320 -16.777 1.00 80.81 91 PHE A CA 1
ATOM 696 C C . PHE A 1 91 ? 3.205 1.166 -15.870 1.00 80.81 91 PHE A C 1
ATOM 698 O O . PHE A 1 91 ? 2.178 0.509 -16.058 1.00 80.81 91 PHE A O 1
ATOM 705 N N . LYS A 1 92 ? 4.012 0.930 -14.840 1.00 89.75 92 LYS A N 1
ATOM 706 C CA . LYS A 1 92 ? 3.669 0.007 -13.767 1.00 89.75 92 LYS A CA 1
ATOM 707 C C . LYS A 1 92 ? 2.655 0.666 -12.840 1.00 89.75 92 LYS A C 1
ATOM 709 O O . LYS A 1 92 ? 2.952 1.700 -12.259 1.00 89.75 92 LYS A O 1
ATOM 714 N N . ASN A 1 93 ? 1.507 0.024 -12.626 1.00 93.94 93 ASN A N 1
ATOM 715 C CA . ASN A 1 93 ? 0.650 0.375 -11.496 1.00 93.94 93 ASN A CA 1
ATOM 716 C C . ASN A 1 93 ? 1.342 -0.057 -10.189 1.00 93.94 93 ASN A C 1
ATOM 718 O O . ASN A 1 93 ? 1.595 -1.250 -9.960 1.00 93.94 93 ASN A O 1
ATOM 722 N N . LEU A 1 94 ? 1.665 0.930 -9.356 1.00 95.50 94 LEU A N 1
ATOM 723 C CA . LEU A 1 94 ? 2.421 0.763 -8.114 1.00 95.50 94 LEU A CA 1
ATOM 724 C C . LEU A 1 94 ? 1.522 0.559 -6.892 1.00 95.50 94 LEU A C 1
ATOM 726 O O . LEU A 1 94 ? 2.019 0.094 -5.866 1.00 95.50 94 LEU A O 1
ATOM 730 N N . ALA A 1 95 ? 0.226 0.884 -7.005 1.00 97.19 95 ALA A N 1
ATOM 731 C CA . ALA A 1 95 ? -0.774 0.788 -5.942 1.00 97.19 95 ALA A CA 1
ATOM 732 C C . ALA A 1 95 ? -0.279 1.374 -4.609 1.00 97.19 95 ALA A C 1
ATOM 734 O O . ALA A 1 95 ? -0.320 0.693 -3.584 1.00 97.19 95 ALA A O 1
ATOM 735 N N . ASN A 1 96 ? 0.247 2.604 -4.633 1.00 97.50 96 ASN A N 1
ATOM 736 C CA . ASN A 1 96 ? 1.021 3.198 -3.537 1.00 97.50 96 ASN A CA 1
ATOM 737 C C . ASN A 1 96 ? 0.475 4.538 -2.998 1.00 97.50 96 ASN A C 1
ATOM 739 O O . ASN A 1 96 ? 1.062 5.067 -2.055 1.00 97.50 96 ASN A O 1
ATOM 743 N N . THR A 1 97 ? -0.621 5.070 -3.549 1.00 97.50 97 THR A N 1
ATOM 744 C CA . THR A 1 97 ? -1.122 6.422 -3.232 1.00 97.50 97 THR A CA 1
ATOM 745 C C . THR A 1 97 ? -2.136 6.410 -2.092 1.00 97.50 97 THR A C 1
ATOM 747 O O . THR A 1 97 ? -2.033 7.184 -1.143 1.00 97.50 97 THR A O 1
ATOM 750 N N . GLY A 1 98 ? -3.127 5.517 -2.160 1.00 97.38 98 GLY A N 1
ATOM 751 C CA . GLY A 1 98 ? -4.264 5.521 -1.235 1.00 97.38 98 GLY A CA 1
ATOM 752 C C . GLY A 1 98 ? -4.758 4.128 -0.874 1.00 97.38 98 GLY A C 1
ATOM 753 O O . GLY A 1 98 ? -4.361 3.131 -1.478 1.00 97.38 98 GLY A O 1
ATOM 754 N N . VAL A 1 99 ? -5.628 4.050 0.130 1.00 98.25 99 VAL A N 1
ATOM 755 C CA . VAL A 1 99 ? -6.344 2.826 0.500 1.00 98.25 99 VAL A CA 1
ATOM 756 C C . VAL A 1 99 ? -7.765 3.170 0.924 1.00 98.25 99 VAL A C 1
ATOM 758 O O . VAL A 1 99 ? -7.979 4.160 1.619 1.00 98.25 99 VAL A O 1
ATOM 761 N N . MET A 1 100 ? -8.732 2.364 0.497 1.00 97.94 100 MET A N 1
ATOM 762 C CA . MET A 1 100 ? -10.146 2.567 0.802 1.00 97.94 100 MET A CA 1
ATOM 763 C C . MET A 1 100 ? -10.808 1.245 1.178 1.00 97.94 100 MET A C 1
ATOM 765 O O . MET A 1 100 ? -10.614 0.236 0.502 1.00 97.94 100 MET A O 1
ATOM 769 N N . TRP A 1 101 ? -11.618 1.264 2.235 1.00 97.50 101 TRP A N 1
ATOM 770 C CA . TRP A 1 101 ? -12.556 0.189 2.541 1.00 97.50 101 TRP A CA 1
ATOM 771 C C . TRP A 1 101 ? -13.949 0.586 2.055 1.00 97.50 101 TRP A C 1
ATOM 773 O O . TRP A 1 101 ? -14.526 1.552 2.552 1.00 97.50 101 TRP A O 1
ATOM 783 N N . HIS A 1 102 ? -14.486 -0.135 1.075 1.00 97.31 102 HIS A N 1
ATOM 784 C CA . HIS A 1 102 ? -15.813 0.139 0.527 1.00 97.31 102 HIS A CA 1
ATOM 785 C C . HIS A 1 102 ? -16.456 -1.144 -0.008 1.00 97.31 102 HIS A C 1
ATOM 787 O O . HIS A 1 102 ? -15.793 -1.953 -0.657 1.00 97.31 102 HIS A O 1
ATOM 793 N N . GLY A 1 103 ? -17.745 -1.353 0.280 1.00 97.12 103 GLY A N 1
ATOM 794 C CA . GLY A 1 103 ? -18.504 -2.503 -0.232 1.00 97.12 103 GLY A CA 1
ATOM 795 C C . GLY A 1 103 ? -17.905 -3.870 0.130 1.00 97.12 103 GLY A C 1
ATOM 796 O O . GLY A 1 103 ? -17.882 -4.768 -0.707 1.00 97.12 103 GLY A O 1
ATOM 797 N N . GLY A 1 104 ? -17.350 -4.014 1.341 1.00 97.25 104 GLY A N 1
ATOM 798 C CA . GLY A 1 104 ? -16.706 -5.256 1.794 1.00 97.25 104 GLY A CA 1
ATOM 799 C C . GLY A 1 104 ? -15.350 -5.551 1.141 1.00 97.25 104 GLY A C 1
ATOM 800 O O . GLY A 1 104 ? -14.861 -6.676 1.231 1.00 97.25 104 GLY A O 1
ATOM 801 N N . LYS A 1 105 ? -14.741 -4.566 0.468 1.00 97.88 105 LYS A N 1
ATOM 802 C CA . LYS A 1 105 ? -13.446 -4.701 -0.207 1.00 97.88 105 LYS A CA 1
ATOM 803 C C . LYS A 1 105 ? -12.453 -3.671 0.318 1.00 97.88 105 LYS A C 1
ATOM 805 O O . LYS A 1 105 ? -12.786 -2.496 0.457 1.00 97.88 105 LYS A O 1
ATOM 810 N N . LEU A 1 106 ? -11.215 -4.114 0.539 1.00 97.81 106 LEU A N 1
ATOM 811 C CA . LEU A 1 106 ? -10.069 -3.238 0.773 1.00 97.81 106 LEU A CA 1
ATOM 812 C C . LEU A 1 106 ? -9.346 -2.995 -0.554 1.00 97.81 106 LEU A C 1
ATOM 814 O O . LEU A 1 106 ? -8.818 -3.931 -1.156 1.00 97.81 106 LEU A O 1
ATOM 818 N N . LEU A 1 107 ? -9.321 -1.747 -1.007 1.00 98.25 107 LEU A N 1
ATOM 819 C CA . LEU A 1 107 ? -8.766 -1.334 -2.293 1.00 98.25 107 LEU A CA 1
ATOM 820 C C . LEU A 1 107 ? -7.483 -0.535 -2.069 1.00 98.25 107 LEU A C 1
ATOM 822 O O . LEU A 1 107 ? -7.513 0.480 -1.379 1.00 98.25 107 LEU A O 1
ATOM 826 N N . ALA A 1 108 ? -6.372 -0.967 -2.665 1.00 98.25 108 ALA A N 1
ATOM 827 C CA . ALA A 1 108 ? -5.156 -0.162 -2.771 1.00 98.25 108 ALA A CA 1
ATOM 828 C C . ALA A 1 108 ? -5.215 0.662 -4.065 1.00 98.25 108 ALA A C 1
ATOM 830 O O . ALA A 1 108 ? -5.401 0.105 -5.146 1.00 98.25 108 ALA A O 1
ATOM 831 N N . LEU A 1 109 ? -5.082 1.980 -3.940 1.00 97.62 109 LEU A N 1
ATOM 832 C CA . LEU A 1 109 ? -5.264 2.956 -5.012 1.00 97.62 109 LEU A CA 1
ATOM 833 C C . LEU A 1 109 ? -3.906 3.491 -5.492 1.00 97.62 109 LEU A C 1
ATOM 835 O O . LEU A 1 109 ? -2.956 3.575 -4.703 1.00 97.62 109 LEU A O 1
ATOM 839 N N . TRP A 1 110 ? -3.834 3.847 -6.775 1.00 93.94 110 TRP A N 1
ATOM 840 C CA . TRP A 1 110 ? -2.683 4.460 -7.437 1.00 93.94 110 TRP A CA 1
ATOM 841 C C . TRP A 1 110 ? -3.134 5.740 -8.124 1.00 93.94 110 TRP A C 1
ATOM 843 O O . TRP A 1 110 ? -4.092 5.638 -8.922 1.00 93.94 110 TRP A O 1
#

pLDDT: mean 91.76, std 9.93, range [57.84, 98.56]

InterPro domains:
  IPR004294 Carotenoid oxygenase [PF03055] (4-110)
  IPR004294 Carotenoid oxygenase [PTHR10543] (4-110)

Sequence (110 aa):
ACPELPKDLLGTYYRNGHARFVSRDGRKVRHPFDADGMVCAVTLDGRSGTAVVRQRYVASQGAIKERVAGRSLYPGQFGNARPFWDGGANFKNLANTGVMWHGGKLLALW

Foldseek 3Di:
DDDFAAQPDFDKDKWKAFDAQAFLQGDGNPDSVQHAMKMWIWGDHNNVSDIDIDIDTDPFPLVVVRNVVSGHDAAGPVGRDDPDDPPDPDHGDRLGDGWDDDPNDIGRHD

Organism: NCBI:txid141414

Radius of gyration: 17.51 Å; chains: 1; bounding box: 38×24×58 Å